Protein AF-A0A0L0ULW0-F1 (afdb_monomer_lite)

Foldseek 3Di:
DDADPDDDPVLVVVLQVCVQPDQLVVNCVVVVHDSVVSVVVCVVVVHDHHPVVVVVCVVVVVVVVVVVVVPDDPVPDPPPDDDPDPDPDPDDDPVVVCVVDPVNVVVVVVVPVPDDDDDDDD

Sequence (122 aa):
MAIQKTWTQEEIRHLEVHFHKTENHILAAYFGRSISSVAGKASSMGLEKDAEVAHLTRVSAGVRARQKSLERPQTYRKDGGLRFVKSLAGHPSFDEYRKVSQIYRMDLLLRNVGTTIHRSAA

Organism: NCBI:txid1165861

Structure (mmCIF, N/CA/C/O backbone):
data_AF-A0A0L0ULW0-F1
#
_entry.id   AF-A0A0L0ULW0-F1
#
loop_
_atom_site.group_PDB
_atom_site.id
_atom_site.type_symbol
_atom_site.label_atom_id
_atom_site.label_alt_id
_atom_site.label_comp_id
_atom_site.label_asym_id
_atom_site.label_entity_id
_atom_site.label_seq_id
_atom_site.pdbx_PDB_ins_code
_atom_site.Cartn_x
_atom_site.Cartn_y
_atom_site.Cartn_z
_atom_site.occupancy
_atom_site.B_iso_or_equiv
_atom_site.auth_seq_id
_atom_site.auth_comp_id
_atom_site.auth_asym_id
_atom_site.auth_atom_id
_atom_site.pdbx_PDB_model_num
ATOM 1 N N . MET A 1 1 ? -12.381 14.673 5.527 1.00 47.00 1 MET A N 1
ATOM 2 C CA . MET A 1 1 ? -12.861 13.288 5.726 1.00 47.00 1 MET A CA 1
ATOM 3 C C . MET A 1 1 ? -12.142 12.704 6.929 1.00 47.00 1 MET A C 1
ATOM 5 O O . MET A 1 1 ? -10.918 12.734 6.946 1.00 47.00 1 MET A O 1
ATOM 9 N N . ALA A 1 2 ? -12.872 12.272 7.957 1.00 58.25 2 ALA A N 1
ATOM 10 C CA . ALA A 1 2 ? -12.272 11.649 9.134 1.00 58.25 2 ALA A CA 1
ATOM 11 C C . ALA A 1 2 ? -11.925 10.189 8.809 1.00 58.25 2 ALA A C 1
ATOM 13 O O . ALA A 1 2 ? -12.782 9.440 8.349 1.00 58.25 2 ALA A O 1
ATOM 14 N N . ILE A 1 3 ? -10.668 9.794 9.017 1.00 62.81 3 ILE A N 1
ATOM 15 C CA . ILE A 1 3 ? -10.233 8.407 8.830 1.00 62.81 3 ILE A CA 1
ATOM 16 C C . ILE A 1 3 ? -10.780 7.597 10.012 1.00 62.81 3 ILE A C 1
ATOM 18 O O . ILE A 1 3 ? -10.300 7.737 11.138 1.00 62.81 3 ILE A O 1
ATOM 22 N N . GLN A 1 4 ? -11.800 6.776 9.758 1.00 70.75 4 GLN A N 1
ATOM 23 C CA . GLN A 1 4 ? -12.329 5.808 10.722 1.00 70.75 4 GLN A CA 1
ATOM 24 C C . GLN A 1 4 ? -11.210 4.832 11.119 1.00 70.75 4 GLN A C 1
ATOM 26 O O . GLN A 1 4 ? -10.640 4.147 10.268 1.00 70.75 4 GLN A O 1
ATOM 31 N N . LYS A 1 5 ? -10.863 4.780 12.412 1.00 74.25 5 LYS A N 1
ATOM 32 C CA . LYS A 1 5 ? -9.828 3.860 12.924 1.00 74.25 5 LYS A CA 1
ATOM 33 C C . LYS A 1 5 ? -10.328 2.419 13.018 1.00 74.25 5 LYS A C 1
ATOM 35 O O . LYS A 1 5 ? -9.542 1.487 12.863 1.00 74.25 5 LYS A O 1
ATOM 40 N N . THR A 1 6 ? -11.616 2.237 13.275 1.00 87.00 6 THR A N 1
ATOM 41 C CA . THR A 1 6 ? -12.210 0.938 13.594 1.00 87.00 6 THR A CA 1
ATOM 42 C C . THR A 1 6 ? -12.692 0.252 12.321 1.00 87.00 6 THR A C 1
ATOM 44 O O . THR A 1 6 ? -13.292 0.899 11.470 1.00 87.00 6 THR A O 1
ATOM 47 N N . TRP A 1 7 ? -12.396 -1.036 12.160 1.00 89.62 7 TRP A N 1
ATOM 48 C CA . TRP A 1 7 ? -12.935 -1.859 11.071 1.00 89.62 7 TRP A CA 1
ATOM 49 C C . TRP A 1 7 ? -14.270 -2.453 11.509 1.00 89.62 7 TRP A C 1
ATOM 51 O O . TRP A 1 7 ? -14.331 -3.028 12.597 1.00 89.62 7 TRP A O 1
ATOM 61 N N . THR A 1 8 ? -15.317 -2.311 10.699 1.00 92.25 8 THR A N 1
ATOM 62 C CA . THR A 1 8 ? -16.606 -2.956 10.976 1.00 92.25 8 THR A CA 1
ATOM 63 C C . THR A 1 8 ? -16.569 -4.425 10.569 1.00 92.25 8 THR A C 1
ATOM 65 O O . THR A 1 8 ? -15.733 -4.852 9.767 1.00 92.25 8 THR A O 1
ATOM 68 N N . GLN A 1 9 ? -17.478 -5.224 11.124 1.00 91.44 9 GLN A N 1
ATOM 69 C CA . GLN A 1 9 ? -17.519 -6.654 10.830 1.00 91.44 9 GLN A CA 1
ATOM 70 C C . GLN A 1 9 ? -17.867 -6.925 9.359 1.00 91.44 9 GLN A C 1
ATOM 72 O O . GLN A 1 9 ? -17.371 -7.886 8.769 1.00 91.44 9 GLN A O 1
ATOM 77 N N . GLU A 1 10 ? -18.682 -6.064 8.749 1.00 90.94 10 GLU A N 1
ATOM 78 C 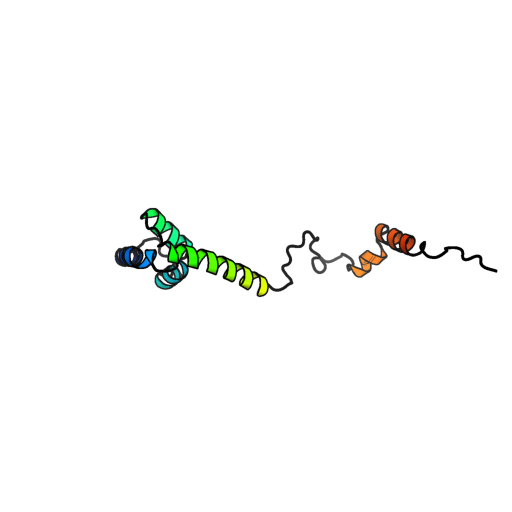CA . GLU A 1 10 ? -19.037 -6.127 7.332 1.00 90.94 10 GLU A CA 1
ATOM 79 C C . GLU A 1 10 ? -17.817 -5.855 6.448 1.00 90.94 10 GLU A C 1
ATOM 81 O O . GLU A 1 10 ? -17.574 -6.604 5.502 1.00 90.94 10 GLU A O 1
ATOM 86 N N . GLU A 1 11 ? -17.012 -4.836 6.780 1.00 91.44 11 GLU A N 1
ATOM 87 C CA . GLU A 1 11 ? -15.775 -4.527 6.054 1.00 91.44 11 GLU A CA 1
ATOM 88 C C . GLU A 1 11 ? -14.776 -5.686 6.139 1.00 91.44 11 GLU A C 1
ATOM 90 O O . GLU A 1 11 ? -14.149 -6.030 5.139 1.00 91.44 11 GLU A O 1
ATOM 95 N N . ILE A 1 12 ? -14.650 -6.308 7.315 1.00 93.12 12 ILE A N 1
ATOM 96 C CA . ILE A 1 12 ? -13.760 -7.455 7.538 1.00 93.12 12 ILE A CA 1
ATOM 97 C C . ILE A 1 12 ? -14.191 -8.645 6.673 1.00 93.12 12 ILE A C 1
ATOM 99 O O . ILE A 1 12 ? -13.359 -9.200 5.957 1.00 93.12 12 ILE A O 1
ATOM 103 N N . ARG A 1 13 ? -15.485 -8.992 6.661 1.00 93.75 13 ARG A N 1
ATOM 104 C CA . ARG A 1 13 ? -16.009 -10.074 5.807 1.00 93.75 13 ARG A CA 1
ATOM 105 C C . ARG A 1 13 ? -15.790 -9.788 4.324 1.00 93.75 13 ARG A C 1
ATOM 107 O O . ARG A 1 13 ? -15.369 -10.668 3.578 1.00 93.75 13 ARG A O 1
ATOM 114 N N . HIS A 1 14 ? -16.044 -8.554 3.890 1.00 93.38 14 HIS A N 1
ATOM 115 C CA . HIS A 1 14 ? -15.789 -8.160 2.505 1.00 93.38 14 HIS A CA 1
ATOM 116 C C . HIS A 1 14 ? -14.301 -8.254 2.155 1.00 93.38 14 HIS A C 1
ATOM 118 O O . HIS A 1 14 ? -13.951 -8.675 1.051 1.00 93.38 14 HIS A O 1
ATOM 124 N N . LEU A 1 15 ? -13.420 -7.878 3.083 1.00 92.94 15 LEU A N 1
ATOM 125 C CA . LEU A 1 15 ? -11.983 -7.991 2.892 1.00 92.94 15 LEU A CA 1
ATOM 126 C C . LEU A 1 15 ? -11.580 -9.461 2.706 1.00 92.94 15 LEU A C 1
ATOM 128 O O . LEU A 1 15 ? -10.925 -9.766 1.720 1.00 92.94 15 LEU A O 1
ATOM 132 N N . GLU A 1 16 ? -12.025 -10.380 3.562 1.00 93.12 16 GLU A N 1
ATOM 133 C CA . GLU A 1 16 ? -11.693 -11.813 3.453 1.00 93.12 16 GLU A CA 1
ATOM 134 C C . GLU A 1 16 ? -12.104 -12.419 2.105 1.00 93.12 16 GLU A C 1
ATOM 136 O O . GLU A 1 16 ? -11.304 -13.086 1.441 1.00 93.12 16 GLU A O 1
ATOM 141 N N . VAL A 1 17 ? -13.332 -12.138 1.662 1.00 93.06 17 VAL A N 1
ATOM 142 C CA . VAL A 1 17 ? -13.883 -12.712 0.426 1.00 93.06 17 VAL A CA 1
ATOM 143 C C . VAL A 1 17 ? -13.182 -12.161 -0.817 1.00 93.06 17 VAL A C 1
ATOM 145 O O . VAL A 1 17 ? -12.908 -12.902 -1.763 1.00 93.06 17 VAL A O 1
ATOM 148 N N . HIS A 1 18 ? -12.878 -10.862 -0.838 1.00 92.38 18 HIS A N 1
ATOM 149 C CA . HIS A 1 18 ? -12.437 -10.185 -2.058 1.00 92.38 18 HIS A CA 1
ATOM 150 C C . HIS A 1 18 ? -10.928 -9.920 -2.131 1.00 92.38 18 HIS A C 1
ATOM 152 O O . HIS A 1 18 ? -10.423 -9.662 -3.228 1.00 92.38 18 HIS A O 1
ATOM 158 N N . PHE A 1 19 ? -10.186 -9.992 -1.020 1.00 91.19 19 PHE A N 1
ATOM 159 C CA . PHE A 1 19 ? -8.767 -9.615 -0.973 1.00 91.19 19 PHE A CA 1
ATOM 160 C C . PHE A 1 19 ? -7.863 -10.460 -1.876 1.00 91.19 19 PHE A C 1
ATOM 162 O O . PHE A 1 19 ? -6.956 -9.909 -2.513 1.00 91.19 19 PHE A O 1
ATOM 169 N N . HIS A 1 20 ? -8.143 -11.760 -1.973 1.00 90.69 20 HIS A N 1
ATOM 170 C CA . HIS A 1 20 ? -7.376 -12.716 -2.774 1.00 90.69 20 HIS A CA 1
ATOM 171 C C . HIS A 1 20 ? -7.381 -12.358 -4.269 1.00 90.69 20 HIS A C 1
ATOM 173 O O . HIS A 1 20 ? -6.339 -12.400 -4.921 1.00 90.69 20 HIS A O 1
ATOM 179 N N . LYS A 1 21 ? -8.540 -11.904 -4.773 1.00 90.94 21 LYS A N 1
ATOM 180 C CA . LYS A 1 21 ? -8.808 -11.660 -6.202 1.00 90.94 21 LYS A CA 1
ATOM 181 C C . LYS A 1 21 ? -8.681 -10.198 -6.634 1.00 90.94 21 LYS A C 1
ATOM 183 O O . LYS A 1 21 ? -8.566 -9.914 -7.821 1.00 90.94 21 LYS A O 1
ATOM 188 N N . THR A 1 22 ? -8.733 -9.261 -5.689 1.00 89.44 22 THR A N 1
ATOM 189 C CA . THR A 1 22 ? -8.906 -7.830 -5.989 1.00 89.44 22 THR A CA 1
ATOM 190 C C . THR A 1 22 ? -7.663 -7.034 -5.610 1.00 89.44 22 THR A C 1
ATOM 192 O O . THR A 1 22 ? -7.079 -7.254 -4.552 1.00 89.44 22 THR A O 1
ATOM 195 N N . GLU A 1 23 ? -7.239 -6.068 -6.430 1.00 89.62 23 GLU A N 1
ATOM 196 C CA . GLU A 1 23 ? -6.113 -5.194 -6.079 1.00 89.62 23 GLU A CA 1
ATOM 197 C C . GLU A 1 23 ? -6.419 -4.283 -4.876 1.00 89.62 23 GLU A C 1
ATOM 199 O O . GLU A 1 23 ? -7.526 -3.770 -4.706 1.00 89.62 23 GLU A O 1
ATOM 204 N N . ASN A 1 24 ? -5.389 -3.990 -4.074 1.00 90.88 24 ASN A N 1
ATOM 205 C CA . ASN A 1 24 ? -5.539 -3.191 -2.851 1.00 90.88 24 ASN A CA 1
ATOM 206 C C . ASN A 1 24 ? -6.042 -1.768 -3.116 1.00 90.88 24 ASN A C 1
ATOM 208 O O . ASN A 1 24 ? -6.690 -1.190 -2.254 1.00 90.88 24 ASN A O 1
ATOM 212 N N . HIS A 1 25 ? -5.742 -1.194 -4.285 1.00 89.19 25 HIS A N 1
ATOM 213 C CA . HIS A 1 25 ? -6.190 0.154 -4.632 1.00 89.19 25 HIS A CA 1
ATOM 214 C C . HIS A 1 25 ? -7.704 0.221 -4.890 1.00 89.19 25 HIS A C 1
ATOM 216 O O . HIS A 1 25 ? -8.333 1.214 -4.533 1.00 89.19 25 HIS A O 1
ATOM 222 N N . ILE A 1 26 ? -8.292 -0.850 -5.434 1.00 90.75 26 ILE A N 1
ATOM 223 C CA . ILE A 1 26 ? -9.740 -0.970 -5.650 1.00 90.75 26 ILE A CA 1
ATOM 224 C C . ILE A 1 26 ? -10.438 -1.149 -4.304 1.00 90.75 26 ILE A C 1
ATOM 226 O O . ILE A 1 26 ? -11.386 -0.434 -4.002 1.00 90.75 26 ILE A O 1
ATOM 230 N N . LEU A 1 27 ? -9.922 -2.046 -3.459 1.00 92.19 27 LEU A N 1
ATOM 231 C CA . LEU A 1 27 ? -10.449 -2.253 -2.107 1.00 92.19 27 LEU A CA 1
ATOM 232 C C . LEU A 1 27 ? -10.355 -0.973 -1.267 1.00 92.19 27 LEU A C 1
ATOM 234 O O . LEU A 1 27 ? -11.293 -0.619 -0.565 1.00 92.19 27 LEU A O 1
ATOM 238 N N . ALA A 1 28 ? -9.252 -0.234 -1.379 1.00 92.25 28 ALA A N 1
ATOM 239 C CA . ALA A 1 28 ? -9.080 1.057 -0.721 1.00 92.25 28 ALA A CA 1
ATOM 240 C C . ALA A 1 28 ? -10.137 2.080 -1.159 1.00 92.2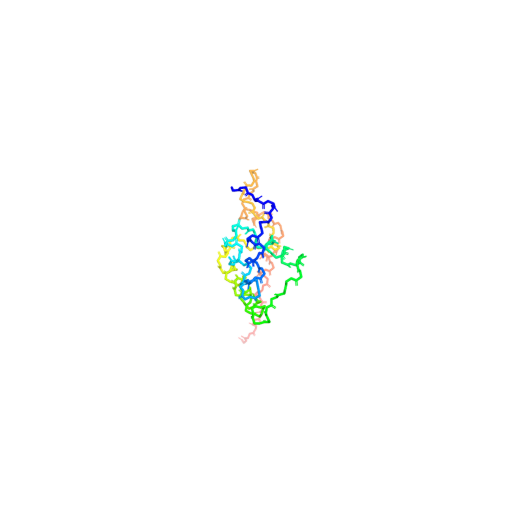5 28 ALA A C 1
ATOM 242 O O . ALA A 1 28 ? -10.721 2.747 -0.306 1.00 92.25 28 ALA A O 1
ATOM 243 N N . ALA A 1 29 ? -10.417 2.165 -2.464 1.00 91.62 29 ALA A N 1
ATOM 244 C CA . ALA A 1 29 ? -11.477 3.020 -2.989 1.00 91.62 29 ALA A CA 1
ATOM 245 C C . ALA A 1 29 ? -12.864 2.581 -2.495 1.00 91.62 29 ALA A C 1
ATOM 247 O O . ALA A 1 29 ? -13.659 3.429 -2.101 1.00 91.62 29 ALA A O 1
ATOM 248 N N . TYR A 1 30 ? -13.122 1.271 -2.449 1.00 91.19 30 TYR A N 1
ATOM 249 C CA . TYR A 1 30 ? -14.384 0.704 -1.970 1.00 91.19 30 TYR A CA 1
ATOM 250 C C . TYR A 1 30 ? -14.644 1.011 -0.488 1.00 91.19 30 TYR A C 1
ATOM 252 O O . TYR A 1 30 ? -15.725 1.466 -0.133 1.00 91.19 30 TYR A O 1
ATOM 260 N N . PHE A 1 31 ? -13.642 0.829 0.376 1.00 89.81 31 PHE A N 1
ATOM 261 C CA . PHE A 1 31 ? -13.763 1.110 1.811 1.00 89.81 31 PHE A CA 1
ATOM 262 C C . PHE A 1 31 ? -13.568 2.594 2.167 1.00 89.81 31 PHE A C 1
ATOM 264 O O . PHE A 1 31 ? -13.711 2.972 3.327 1.00 89.81 31 PHE A O 1
ATOM 271 N N . GLY A 1 32 ? -13.178 3.445 1.210 1.00 90.88 32 GLY A N 1
ATOM 272 C CA . GLY A 1 32 ? -12.822 4.842 1.479 1.00 90.88 32 GLY A CA 1
ATOM 273 C C . GLY A 1 32 ? -11.604 4.999 2.403 1.00 90.88 32 GLY A C 1
ATOM 274 O O . GLY A 1 32 ? -11.502 5.978 3.144 1.00 90.88 32 GLY A O 1
ATOM 275 N N . ARG A 1 33 ? -10.679 4.030 2.392 1.00 90.62 33 ARG A N 1
ATOM 276 C CA . ARG A 1 33 ? -9.484 3.986 3.256 1.00 90.62 33 ARG A CA 1
ATOM 277 C C . ARG A 1 33 ? -8.204 4.100 2.437 1.00 90.62 33 ARG A C 1
ATOM 279 O O . ARG A 1 33 ? -8.203 3.978 1.217 1.00 90.62 33 ARG A O 1
ATOM 286 N N . SER A 1 34 ? -7.074 4.314 3.107 1.00 91.38 34 SER A N 1
ATOM 287 C CA . SER A 1 34 ? -5.777 4.266 2.432 1.00 91.38 34 SER A CA 1
ATOM 288 C C . SER A 1 34 ? -5.397 2.829 2.057 1.00 91.38 34 SER A C 1
ATOM 290 O O . SER A 1 34 ? -5.688 1.874 2.780 1.00 91.38 34 SER A O 1
ATOM 292 N N . ILE A 1 35 ? -4.654 2.685 0.958 1.00 92.31 35 ILE A N 1
ATOM 293 C CA . ILE A 1 35 ? -4.104 1.399 0.498 1.00 92.31 35 ILE A CA 1
ATOM 294 C C . ILE A 1 35 ? -3.271 0.729 1.599 1.00 92.31 35 ILE A C 1
ATOM 296 O O . ILE A 1 35 ? -3.359 -0.479 1.802 1.00 92.31 35 ILE A O 1
ATOM 300 N N . SER A 1 36 ? -2.489 1.520 2.337 1.00 90.81 36 SER A N 1
ATOM 301 C CA . SER A 1 36 ? -1.675 1.047 3.457 1.00 90.81 36 SER A CA 1
ATOM 302 C C . SER A 1 36 ? -2.514 0.531 4.626 1.00 90.81 36 SER A C 1
ATOM 304 O O . SER A 1 36 ? -2.124 -0.451 5.249 1.00 90.81 36 SER A O 1
ATOM 306 N N . SER A 1 37 ? -3.678 1.129 4.900 1.00 92.25 37 SER A N 1
ATOM 307 C CA . SER A 1 37 ? -4.596 0.640 5.935 1.00 92.25 37 SER A CA 1
ATOM 308 C C . SER A 1 37 ? -5.191 -0.717 5.560 1.00 92.25 37 SER A C 1
ATOM 310 O O . SER A 1 37 ? -5.190 -1.630 6.383 1.00 92.25 37 SER A O 1
ATOM 312 N N . VAL A 1 38 ? -5.624 -0.877 4.304 1.00 92.94 38 VAL A N 1
ATOM 313 C CA . VAL A 1 38 ? -6.137 -2.153 3.778 1.00 92.94 38 VAL A CA 1
ATOM 314 C C . VAL A 1 38 ? -5.056 -3.234 3.826 1.00 92.94 38 VAL A C 1
ATOM 316 O O . VAL A 1 38 ? -5.304 -4.324 4.331 1.00 92.94 38 VAL A O 1
ATOM 319 N N . ALA A 1 39 ? -3.844 -2.923 3.356 1.00 91.31 39 ALA A N 1
ATOM 320 C CA . ALA A 1 39 ? -2.724 -3.862 3.368 1.00 91.31 39 ALA A CA 1
ATOM 321 C C . ALA A 1 39 ? -2.327 -4.268 4.796 1.00 91.31 39 ALA A C 1
ATOM 323 O O . ALA A 1 39 ? -2.179 -5.452 5.075 1.00 91.31 39 ALA A O 1
ATOM 324 N N . GLY A 1 40 ? -2.217 -3.302 5.715 1.00 92.94 40 GLY A N 1
ATOM 325 C CA . GLY A 1 40 ? -1.894 -3.573 7.115 1.00 92.94 40 GLY A CA 1
ATOM 326 C C . GLY A 1 40 ? -2.953 -4.434 7.801 1.00 92.94 40 GLY A C 1
ATOM 327 O O . GLY A 1 40 ? -2.611 -5.367 8.527 1.00 92.94 40 GLY A O 1
ATOM 328 N N . LYS A 1 41 ? -4.240 -4.178 7.526 1.00 93.25 41 LYS A N 1
ATOM 329 C CA . LYS A 1 41 ? -5.328 -5.004 8.053 1.00 93.25 41 LYS A CA 1
ATOM 330 C C . LYS A 1 41 ? -5.275 -6.424 7.494 1.00 93.25 41 LYS A C 1
ATOM 332 O O . LYS A 1 41 ? -5.324 -7.367 8.278 1.00 93.25 41 LYS A O 1
ATOM 337 N N . ALA A 1 42 ? -5.114 -6.578 6.184 1.00 92.44 42 ALA A N 1
ATOM 338 C CA . ALA A 1 42 ? -5.015 -7.887 5.547 1.00 92.44 42 ALA A CA 1
ATOM 339 C C . ALA A 1 42 ? -3.826 -8.703 6.082 1.00 92.44 42 ALA A C 1
ATOM 341 O O . ALA A 1 42 ? -4.007 -9.858 6.458 1.00 92.44 42 ALA A O 1
ATOM 342 N N . SER A 1 43 ? -2.650 -8.083 6.243 1.00 92.19 43 SER A N 1
ATOM 343 C CA . SER A 1 43 ? -1.494 -8.731 6.878 1.00 92.19 43 SER A CA 1
ATOM 344 C C . SER A 1 43 ? -1.762 -9.125 8.330 1.00 92.19 43 SER A C 1
ATOM 346 O O . SER A 1 43 ? -1.392 -10.222 8.727 1.00 92.19 43 SER A O 1
ATOM 348 N N . SER A 1 44 ? -2.442 -8.283 9.119 1.00 92.38 44 SER A N 1
ATOM 349 C CA . SER A 1 44 ? -2.802 -8.631 10.507 1.00 92.38 44 SER A CA 1
ATOM 350 C C . SER A 1 44 ? -3.759 -9.823 10.609 1.00 92.38 44 SER A C 1
ATOM 352 O O . SER A 1 44 ? -3.825 -10.469 11.649 1.00 92.38 44 SER A O 1
ATOM 354 N N . MET A 1 45 ? -4.492 -10.106 9.531 1.00 92.19 45 MET A N 1
ATOM 355 C CA . MET A 1 45 ? -5.417 -11.231 9.417 1.00 92.19 45 MET A CA 1
ATOM 356 C C . MET A 1 45 ? -4.788 -12.448 8.724 1.00 92.19 45 MET A C 1
ATOM 358 O O . MET A 1 45 ? -5.454 -13.466 8.586 1.00 92.19 45 MET A O 1
ATOM 362 N N . GLY A 1 46 ? -3.530 -12.353 8.275 1.00 92.56 46 GLY A N 1
ATOM 363 C CA . GLY A 1 46 ? -2.858 -13.429 7.543 1.00 92.56 46 GLY A CA 1
ATOM 364 C C . GLY A 1 46 ? -3.432 -13.690 6.148 1.00 92.56 46 GLY A C 1
ATOM 365 O O . GLY A 1 46 ? -3.291 -14.793 5.633 1.00 92.56 46 GLY A O 1
ATOM 366 N N . LEU A 1 47 ? -4.097 -12.703 5.537 1.00 91.44 47 LEU A N 1
ATOM 367 C CA . LEU A 1 47 ? -4.641 -12.843 4.188 1.00 91.44 47 LEU A CA 1
ATOM 368 C C . LEU A 1 47 ? -3.527 -12.706 3.148 1.00 91.44 47 LEU A C 1
ATOM 370 O O . LEU A 1 47 ? -2.773 -11.727 3.151 1.00 91.44 47 LEU A O 1
ATOM 374 N N . GLU A 1 48 ? -3.474 -13.650 2.214 1.00 90.00 48 GLU A N 1
ATOM 375 C CA . GLU A 1 48 ? -2.543 -13.634 1.088 1.00 90.00 48 GLU A CA 1
ATOM 376 C C . GLU A 1 48 ? -3.266 -13.340 -0.232 1.00 90.00 48 GLU A C 1
ATOM 378 O O . GLU A 1 48 ? -4.493 -13.358 -0.324 1.00 90.00 48 GLU A O 1
ATOM 383 N N . LYS A 1 49 ? -2.500 -12.985 -1.265 1.00 89.38 49 LYS A N 1
ATOM 384 C CA . LYS A 1 49 ? -3.040 -12.768 -2.610 1.00 89.38 49 LYS A CA 1
ATOM 385 C C . LYS A 1 49 ? -2.786 -13.974 -3.486 1.00 89.38 49 LYS A C 1
ATOM 387 O O . LYS A 1 49 ? -1.723 -14.584 -3.393 1.00 89.38 49 LYS A O 1
ATOM 392 N N . ASP A 1 50 ? -3.703 -14.208 -4.418 1.00 90.50 50 ASP A N 1
ATOM 393 C CA . ASP A 1 50 ? -3.486 -15.182 -5.478 1.00 90.50 50 ASP A CA 1
ATOM 394 C C . ASP A 1 50 ? -2.246 -14.796 -6.293 1.00 90.50 50 ASP A C 1
ATOM 396 O O . ASP A 1 50 ? -1.993 -13.612 -6.561 1.00 90.50 50 ASP A O 1
ATOM 400 N N . ALA A 1 51 ? -1.475 -15.803 -6.706 1.00 85.50 51 ALA A N 1
ATOM 401 C CA . ALA A 1 51 ? -0.229 -15.614 -7.446 1.00 85.50 51 ALA A CA 1
ATOM 402 C C . ALA A 1 51 ? -0.429 -14.759 -8.711 1.00 85.50 51 ALA A C 1
ATOM 404 O O . ALA A 1 51 ? 0.376 -13.868 -8.990 1.00 85.50 51 ALA A O 1
ATOM 405 N N . GLU A 1 52 ? -1.548 -14.963 -9.411 1.00 83.56 52 GLU A N 1
ATOM 406 C CA . GLU A 1 52 ? -1.937 -14.191 -10.594 1.00 83.56 52 GLU A CA 1
ATOM 407 C C . GLU A 1 52 ? -2.130 -12.706 -10.280 1.00 83.56 52 GLU A C 1
ATOM 409 O O . GLU A 1 52 ? -1.568 -11.832 -10.941 1.00 83.56 52 GLU A O 1
ATOM 414 N N . VAL A 1 53 ? -2.865 -12.393 -9.211 1.00 83.38 53 VAL A N 1
ATOM 415 C CA . VAL A 1 53 ? -3.110 -11.005 -8.800 1.00 83.38 53 VAL A CA 1
ATOM 416 C C . VAL A 1 53 ? -1.813 -10.359 -8.328 1.00 83.38 53 VAL A C 1
ATOM 418 O O . VAL A 1 53 ? -1.538 -9.203 -8.657 1.00 83.38 53 VAL A O 1
ATOM 421 N N . ALA A 1 54 ? -0.974 -11.096 -7.598 1.00 82.94 54 ALA A N 1
ATOM 422 C CA . ALA A 1 54 ? 0.338 -10.619 -7.181 1.00 82.94 54 ALA A CA 1
ATOM 423 C C . ALA A 1 54 ? 1.239 -10.303 -8.390 1.00 82.94 54 ALA A C 1
ATOM 425 O O . ALA A 1 54 ? 1.896 -9.257 -8.404 1.00 82.94 54 ALA A O 1
ATOM 426 N N . HIS A 1 55 ? 1.233 -11.155 -9.418 1.00 82.56 55 HIS A N 1
ATOM 427 C CA . HIS A 1 55 ? 1.966 -10.938 -10.663 1.00 82.56 55 HIS A CA 1
ATOM 428 C C . HIS A 1 55 ? 1.457 -9.694 -11.407 1.00 82.56 55 HIS A C 1
ATOM 430 O O . HIS A 1 55 ? 2.240 -8.781 -11.682 1.00 82.56 55 HIS A O 1
ATOM 436 N N . LEU A 1 56 ? 0.142 -9.593 -11.630 1.00 80.88 56 LEU A N 1
ATOM 437 C CA . LEU A 1 56 ? -0.490 -8.438 -12.277 1.00 80.88 56 LEU A CA 1
ATOM 438 C C . LEU A 1 56 ? -0.188 -7.131 -11.541 1.00 80.88 56 LEU A C 1
ATOM 440 O O . LEU A 1 56 ? 0.145 -6.127 -12.171 1.00 80.88 56 LEU A O 1
ATOM 444 N N . THR A 1 57 ? -0.220 -7.148 -10.206 1.00 80.69 57 THR A N 1
ATOM 445 C CA . THR A 1 57 ? 0.087 -5.967 -9.388 1.00 80.69 57 THR A CA 1
ATOM 446 C C . THR A 1 57 ? 1.544 -5.528 -9.567 1.00 80.69 57 THR A C 1
ATOM 448 O O . THR A 1 57 ? 1.819 -4.332 -9.667 1.00 80.69 57 THR A O 1
ATOM 451 N N . ARG A 1 58 ? 2.497 -6.470 -9.638 1.00 79.69 58 ARG A N 1
ATOM 452 C CA . ARG A 1 58 ? 3.925 -6.161 -9.851 1.00 79.69 58 ARG A CA 1
ATOM 453 C C . ARG A 1 58 ? 4.172 -5.574 -11.240 1.00 79.69 58 ARG A C 1
ATOM 455 O O . ARG A 1 58 ? 4.875 -4.571 -11.359 1.00 79.69 58 ARG A O 1
ATOM 462 N N . VAL A 1 59 ? 3.554 -6.150 -12.270 1.00 82.06 59 VAL A N 1
ATOM 463 C CA . VAL A 1 59 ? 3.650 -5.651 -13.651 1.00 82.06 59 VAL A CA 1
ATOM 464 C C . VAL A 1 59 ? 3.025 -4.256 -13.760 1.00 82.06 59 VAL A C 1
ATOM 466 O O . VAL A 1 59 ? 3.667 -3.318 -14.239 1.00 82.06 59 VAL A O 1
ATOM 469 N N . SER A 1 60 ? 1.807 -4.078 -13.240 1.00 80.50 60 SER A N 1
ATOM 470 C CA . SER A 1 60 ? 1.082 -2.803 -13.303 1.00 80.50 60 SER A CA 1
ATOM 471 C C . SER A 1 60 ? 1.738 -1.705 -12.459 1.00 80.50 60 SER A C 1
ATOM 473 O O . SER A 1 60 ? 1.648 -0.524 -12.803 1.00 80.50 60 SER A O 1
ATOM 475 N N . ALA A 1 61 ? 2.438 -2.054 -11.374 1.00 75.81 61 ALA A N 1
ATOM 476 C CA . ALA A 1 61 ? 3.229 -1.107 -10.590 1.00 75.81 61 ALA A CA 1
ATOM 477 C C . ALA A 1 61 ? 4.396 -0.519 -11.401 1.00 75.81 61 ALA A C 1
ATOM 479 O O . ALA A 1 61 ? 4.611 0.695 -11.364 1.00 75.81 61 ALA A O 1
ATOM 480 N N . GLY A 1 62 ? 5.105 -1.347 -12.176 1.00 77.62 62 GLY A N 1
ATOM 481 C CA . GLY A 1 62 ? 6.180 -0.891 -13.063 1.00 77.62 62 GLY A CA 1
ATOM 482 C C . GLY A 1 62 ? 5.675 0.065 -14.147 1.00 77.62 62 GLY A C 1
ATOM 483 O O . GLY A 1 62 ? 6.255 1.132 -14.366 1.00 77.62 62 GLY A O 1
ATOM 484 N N . VAL A 1 63 ? 4.537 -0.268 -14.762 1.00 78.69 63 VAL A N 1
ATOM 485 C CA . VAL A 1 63 ? 3.877 0.584 -15.766 1.00 78.69 63 VAL A CA 1
ATOM 486 C C . VAL A 1 63 ? 3.447 1.924 -15.158 1.00 78.69 63 VAL A C 1
ATOM 488 O O . VAL A 1 63 ? 3.773 2.977 -15.708 1.00 78.69 63 VAL A O 1
ATOM 491 N N . ARG A 1 64 ? 2.804 1.915 -13.981 1.00 76.88 64 ARG A N 1
ATOM 492 C CA . ARG A 1 64 ? 2.393 3.141 -13.269 1.00 76.88 64 ARG A CA 1
ATOM 493 C C . ARG A 1 64 ? 3.578 4.033 -12.904 1.00 76.88 64 ARG A C 1
ATOM 495 O O . ARG A 1 64 ? 3.497 5.249 -13.069 1.00 76.88 64 ARG A O 1
ATOM 502 N N . ALA A 1 65 ? 4.682 3.459 -12.426 1.00 76.31 65 ALA A N 1
ATOM 503 C CA . ALA A 1 65 ? 5.885 4.224 -12.098 1.00 76.31 65 ALA A CA 1
ATOM 504 C C . ALA A 1 65 ? 6.481 4.907 -13.340 1.00 76.31 65 ALA A C 1
ATOM 506 O O . ALA A 1 65 ? 6.865 6.081 -13.286 1.00 76.31 65 ALA A O 1
ATOM 507 N N . ARG A 1 66 ? 6.505 4.197 -14.474 1.00 77.56 66 ARG A N 1
ATOM 508 C CA . ARG A 1 66 ? 6.945 4.743 -15.762 1.00 77.56 66 ARG A CA 1
ATOM 509 C C . ARG A 1 66 ? 6.040 5.880 -16.226 1.00 77.56 66 ARG A C 1
ATOM 511 O O . ARG A 1 66 ? 6.546 6.949 -16.547 1.00 77.56 66 ARG A O 1
ATOM 518 N N . GLN A 1 67 ? 4.724 5.690 -16.192 1.00 74.25 67 GLN A N 1
ATOM 519 C CA . GLN A 1 67 ? 3.768 6.716 -16.605 1.00 74.25 67 GLN A CA 1
ATOM 520 C C . GLN A 1 67 ? 3.856 7.974 -15.736 1.00 74.25 67 GLN A C 1
ATOM 522 O O . GLN A 1 67 ? 4.002 9.075 -16.258 1.00 74.25 67 GLN A O 1
ATOM 527 N N . LYS A 1 68 ? 3.947 7.812 -14.412 1.00 73.94 68 LYS A N 1
ATOM 528 C CA . LYS A 1 68 ? 4.185 8.923 -13.481 1.00 73.94 68 LYS A CA 1
ATOM 529 C C . LYS A 1 68 ? 5.496 9.668 -13.760 1.00 73.94 68 LYS A C 1
ATOM 531 O O . LYS A 1 68 ? 5.623 10.834 -13.407 1.00 73.94 68 LYS A O 1
ATOM 536 N N . SER A 1 69 ? 6.488 9.005 -14.354 1.00 72.38 69 SER A N 1
ATOM 537 C CA . SER A 1 69 ? 7.764 9.624 -14.733 1.00 72.38 69 SER A CA 1
ATOM 538 C C . SER A 1 69 ? 7.660 10.425 -16.031 1.00 72.38 69 SER A C 1
ATOM 540 O O . SER A 1 69 ? 8.370 11.414 -16.176 1.00 72.38 69 SER A O 1
ATOM 542 N N . LEU A 1 70 ? 6.762 10.028 -16.935 1.00 73.75 70 LEU A N 1
ATOM 543 C CA . LEU A 1 70 ? 6.438 10.763 -18.159 1.00 73.75 70 LEU A CA 1
ATOM 544 C C . LEU A 1 70 ? 5.564 11.991 -17.870 1.00 73.75 70 LEU A C 1
ATOM 546 O O . LEU A 1 70 ? 5.784 13.047 -18.448 1.00 73.75 70 LEU A O 1
ATOM 550 N N . GLU A 1 71 ? 4.611 11.865 -16.945 1.00 72.62 71 GLU A N 1
ATOM 551 C CA . GLU A 1 71 ? 3.706 12.950 -16.532 1.00 72.62 71 GLU A CA 1
ATOM 552 C C . GLU A 1 71 ? 4.371 13.975 -15.599 1.00 72.62 71 GLU A C 1
ATOM 554 O O . GLU A 1 71 ? 3.805 15.030 -15.308 1.00 72.62 71 GLU A O 1
ATOM 559 N N . ARG A 1 72 ? 5.581 13.688 -15.104 1.00 63.59 72 ARG A N 1
ATOM 560 C CA . ARG A 1 72 ? 6.333 14.640 -14.286 1.00 63.59 72 ARG A CA 1
ATOM 561 C C . ARG A 1 72 ? 6.766 15.831 -15.148 1.00 63.59 72 ARG A C 1
ATOM 563 O O . ARG A 1 72 ? 7.490 15.627 -16.122 1.00 63.59 72 ARG A O 1
ATOM 570 N N . PRO A 1 73 ? 6.420 17.077 -14.772 1.00 58.47 73 PRO A N 1
ATOM 571 C CA . PRO A 1 73 ? 6.956 18.244 -15.456 1.00 58.47 73 PRO A CA 1
ATOM 572 C C . PRO A 1 73 ? 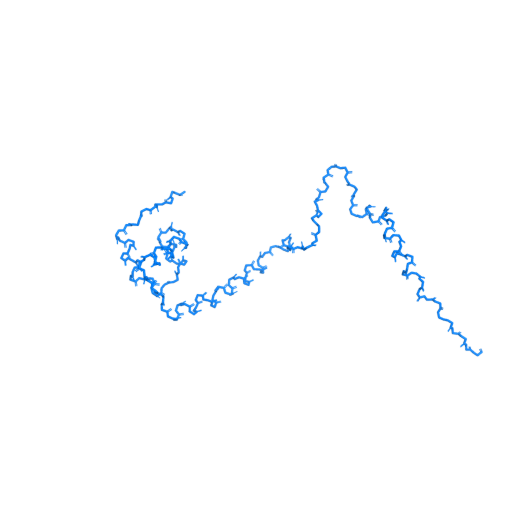8.489 18.223 -15.371 1.00 58.47 73 PRO A C 1
ATOM 574 O O . PRO A 1 73 ? 9.057 17.963 -14.306 1.00 58.47 73 PRO A O 1
ATOM 577 N N . GLN A 1 74 ? 9.168 18.510 -16.490 1.00 55.22 74 GLN A N 1
ATOM 578 C CA . GLN A 1 74 ? 10.639 18.485 -16.587 1.00 55.22 74 GLN A CA 1
ATOM 579 C C . GLN A 1 74 ? 11.352 19.406 -15.582 1.00 55.22 74 GLN A C 1
ATOM 581 O O . GLN A 1 74 ? 12.556 19.284 -15.377 1.00 55.22 74 GLN A O 1
ATOM 586 N N . THR A 1 75 ? 10.616 20.298 -14.920 1.00 55.81 75 THR A N 1
ATOM 587 C CA . THR A 1 75 ? 11.112 21.203 -13.881 1.00 55.81 75 THR A CA 1
ATOM 588 C C . THR A 1 75 ? 11.555 20.488 -12.601 1.00 55.81 75 THR A C 1
ATOM 590 O O . THR A 1 75 ? 12.210 21.107 -11.768 1.00 55.81 75 THR A O 1
ATOM 593 N N . TYR A 1 76 ? 11.235 19.198 -12.435 1.00 47.78 76 TYR A N 1
ATOM 594 C CA . TYR A 1 76 ? 11.655 18.380 -11.292 1.00 47.78 76 TYR A CA 1
ATOM 595 C C . TYR A 1 76 ? 12.643 17.284 -11.698 1.00 47.78 76 TYR A C 1
ATOM 597 O O . TYR A 1 76 ? 12.517 16.112 -11.330 1.00 47.78 76 TYR A O 1
ATOM 605 N N . ARG A 1 77 ? 13.666 17.656 -12.463 1.00 46.72 77 ARG A N 1
ATOM 606 C CA . ARG A 1 77 ? 14.899 16.881 -12.469 1.00 46.72 77 ARG A CA 1
ATOM 6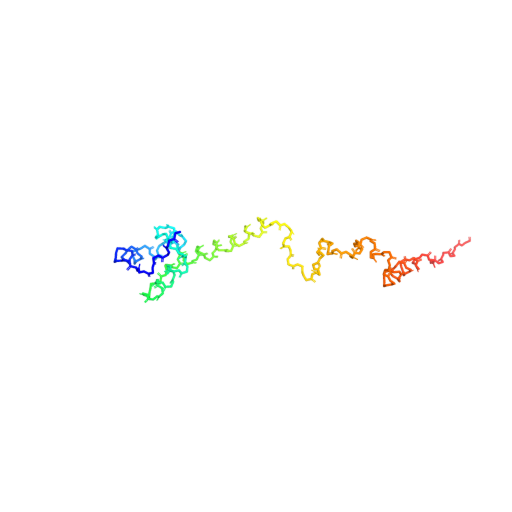07 C C . ARG A 1 77 ? 15.575 17.113 -11.110 1.00 46.72 77 ARG A C 1
ATOM 609 O O . ARG A 1 77 ? 15.904 18.235 -10.743 1.00 46.72 77 ARG A O 1
ATOM 616 N N . LYS A 1 78 ? 15.714 16.048 -10.311 1.00 47.75 78 LYS A N 1
ATOM 617 C CA . LYS A 1 78 ? 16.651 15.997 -9.177 1.00 47.75 78 LYS A CA 1
ATOM 618 C C . LYS A 1 78 ? 18.051 16.036 -9.783 1.00 47.75 78 LYS A C 1
ATOM 620 O O . LYS A 1 78 ? 18.729 15.018 -9.873 1.00 47.75 78 LYS A O 1
ATOM 625 N N . ASP A 1 79 ? 18.445 17.189 -10.287 1.00 40.16 79 ASP A N 1
ATOM 626 C CA . ASP A 1 79 ? 19.821 17.406 -10.648 1.00 40.16 79 ASP A CA 1
ATOM 627 C C . ASP A 1 79 ? 20.596 17.317 -9.335 1.00 40.16 79 ASP A C 1
ATOM 629 O O . ASP A 1 79 ? 20.282 18.008 -8.365 1.00 40.16 79 ASP A O 1
ATOM 633 N N . GLY A 1 80 ? 21.683 16.556 -9.315 1.00 48.69 80 GLY A N 1
ATOM 634 C CA . GLY A 1 80 ? 22.829 16.916 -8.478 1.00 48.69 80 GLY A CA 1
ATOM 635 C C . GLY A 1 80 ? 23.438 18.271 -8.890 1.00 48.69 80 GLY A C 1
ATOM 636 O O . GLY A 1 80 ? 24.634 18.472 -8.737 1.00 48.69 80 GLY A O 1
ATOM 637 N N . GLY A 1 81 ? 22.643 19.174 -9.469 1.00 44.56 81 GLY A N 1
ATOM 638 C CA . GLY A 1 81 ? 22.976 20.518 -9.882 1.00 44.56 81 GLY A CA 1
ATOM 639 C C . GLY A 1 81 ? 22.387 21.480 -8.865 1.00 44.56 81 GLY A C 1
ATOM 640 O O . GLY A 1 81 ? 21.206 21.406 -8.523 1.00 44.56 81 GLY A O 1
ATOM 641 N N . LEU A 1 82 ? 23.249 22.353 -8.349 1.00 44.72 82 LEU A N 1
ATOM 642 C CA . LEU A 1 82 ? 22.893 23.459 -7.472 1.00 44.72 82 LEU A CA 1
ATOM 643 C C . LEU A 1 82 ? 21.581 24.121 -7.917 1.00 44.72 82 LEU A C 1
ATOM 645 O O . LEU A 1 82 ? 21.413 24.499 -9.076 1.00 44.72 82 LEU A O 1
ATOM 649 N N . ARG A 1 83 ? 20.668 24.299 -6.960 1.00 44.53 83 ARG A N 1
ATOM 650 C CA . ARG A 1 83 ? 19.429 25.050 -7.158 1.00 44.53 83 ARG A CA 1
ATOM 651 C C . ARG A 1 83 ? 19.777 26.488 -7.539 1.00 44.53 83 ARG A C 1
ATOM 653 O O . ARG A 1 83 ? 20.189 27.263 -6.681 1.00 44.53 83 ARG A O 1
ATOM 660 N N . PHE A 1 84 ? 19.542 26.871 -8.789 1.00 42.56 84 PHE A N 1
ATOM 661 C CA . PHE A 1 84 ? 19.454 28.282 -9.146 1.00 42.56 84 PHE A CA 1
ATOM 662 C C . PHE A 1 84 ? 18.084 28.792 -8.712 1.00 42.56 84 PHE A C 1
ATOM 664 O O . PHE A 1 84 ? 17.083 28.688 -9.419 1.00 42.56 84 PHE A O 1
ATOM 671 N N . VAL A 1 85 ? 18.035 29.286 -7.479 1.00 46.00 85 VAL A N 1
ATOM 672 C CA . VAL A 1 85 ? 16.909 30.071 -6.977 1.00 46.00 85 VAL A CA 1
ATOM 673 C C . VAL A 1 85 ? 16.796 31.303 -7.878 1.00 46.00 85 VAL A C 1
ATOM 675 O O . VAL A 1 85 ? 17.798 31.982 -8.105 1.00 46.00 85 VAL A O 1
ATOM 678 N N . LYS A 1 86 ? 15.604 31.599 -8.413 1.00 43.66 86 LYS A N 1
ATOM 679 C CA . LYS A 1 86 ? 15.339 32.909 -9.027 1.00 43.66 86 LYS A CA 1
ATOM 680 C C . LYS A 1 86 ? 15.666 33.975 -7.980 1.00 43.66 86 LYS A C 1
ATOM 682 O O . LYS A 1 86 ? 14.972 34.042 -6.973 1.00 43.66 86 LYS A O 1
ATOM 687 N N . SER A 1 87 ? 16.759 34.703 -8.213 1.00 48.06 87 SER A N 1
ATOM 688 C CA . SER A 1 87 ? 17.207 35.910 -7.509 1.00 48.06 87 SER A CA 1
ATOM 689 C C . SER A 1 87 ? 16.700 36.041 -6.066 1.00 48.06 87 SER A C 1
ATOM 691 O O . SER A 1 87 ? 15.707 36.721 -5.799 1.00 48.06 87 SER A O 1
ATOM 693 N N . LEU A 1 88 ? 17.413 35.439 -5.114 1.00 46.19 88 LEU A N 1
ATOM 694 C CA . LEU A 1 88 ? 17.435 36.008 -3.767 1.00 46.19 88 LEU A CA 1
ATOM 695 C C . LEU A 1 88 ? 18.026 37.415 -3.909 1.00 46.19 88 LEU A C 1
ATOM 697 O O . LEU A 1 88 ? 19.098 37.574 -4.496 1.00 46.19 88 LEU A O 1
ATOM 701 N N . ALA A 1 89 ? 17.257 38.417 -3.486 1.00 41.75 89 ALA A N 1
ATOM 702 C CA . ALA A 1 89 ? 17.545 39.834 -3.657 1.00 41.75 89 ALA A CA 1
ATOM 703 C C . ALA A 1 89 ? 19.030 40.152 -3.394 1.00 41.75 89 ALA A C 1
ATOM 705 O O . ALA A 1 89 ? 19.509 39.986 -2.276 1.00 41.75 89 ALA A O 1
ATOM 706 N N . GLY A 1 90 ? 19.746 40.584 -4.439 1.00 49.62 90 GLY A N 1
ATOM 707 C CA . GLY A 1 90 ? 21.131 41.061 -4.338 1.00 49.62 90 GLY A CA 1
ATOM 708 C C . GLY A 1 90 ? 22.210 40.229 -5.040 1.00 49.62 90 GLY A C 1
ATOM 709 O O . GLY A 1 90 ? 23.354 40.672 -5.061 1.00 49.62 90 GLY A O 1
ATOM 710 N N . HIS A 1 91 ? 21.895 39.078 -5.649 1.00 46.47 91 HIS A N 1
ATOM 711 C CA . HIS A 1 91 ? 22.882 38.326 -6.440 1.00 46.47 91 HIS A CA 1
ATOM 712 C C . HIS A 1 91 ? 22.727 38.540 -7.958 1.00 46.47 91 HIS A C 1
ATOM 714 O O . HIS A 1 91 ? 21.600 38.469 -8.460 1.00 46.47 91 HIS A O 1
ATOM 720 N N . PRO A 1 92 ? 23.838 38.775 -8.692 1.00 53.66 92 PRO A N 1
ATOM 721 C CA . PRO A 1 92 ? 23.818 38.975 -10.138 1.00 53.66 92 PRO A CA 1
ATOM 722 C C . PRO A 1 92 ? 23.298 37.727 -10.859 1.00 53.66 92 PRO A C 1
ATOM 724 O O . PRO A 1 92 ? 23.456 36.598 -10.382 1.00 53.66 92 PRO A O 1
ATOM 727 N N . SER A 1 93 ? 22.660 37.930 -12.012 1.00 58.19 93 SER A N 1
ATOM 728 C CA . SER A 1 93 ? 22.119 36.823 -12.811 1.00 58.19 93 SER A CA 1
ATOM 729 C C . SER A 1 93 ? 23.228 35.847 -13.236 1.00 58.19 93 SER A C 1
ATOM 731 O O . SER A 1 93 ? 24.407 36.196 -13.273 1.00 58.19 93 SER A O 1
ATOM 733 N N . PHE A 1 94 ? 22.883 34.607 -13.588 1.00 50.72 94 PHE A N 1
ATOM 734 C CA . PHE A 1 94 ? 23.881 33.619 -14.021 1.00 50.72 94 PHE A CA 1
ATOM 735 C C . PHE A 1 94 ? 24.719 34.100 -15.225 1.00 50.72 94 PHE A C 1
ATOM 737 O O . PHE A 1 94 ? 25.932 33.886 -15.263 1.00 50.72 94 PHE A O 1
ATOM 744 N N . ASP A 1 95 ? 24.099 34.827 -16.159 1.00 54.34 95 ASP A N 1
ATOM 745 C CA . ASP A 1 95 ? 24.786 35.452 -17.299 1.00 54.34 95 ASP A CA 1
ATOM 746 C C . ASP A 1 95 ? 25.779 36.541 -16.885 1.00 54.34 95 ASP A C 1
ATOM 748 O O . ASP A 1 95 ? 26.780 36.792 -17.556 1.00 54.34 95 ASP A O 1
ATOM 752 N N . GLU A 1 96 ? 25.517 37.187 -15.761 1.00 57.25 96 GLU A N 1
ATOM 753 C CA . GLU A 1 96 ? 26.362 38.221 -15.195 1.00 57.25 96 GLU A CA 1
ATOM 754 C C . GLU A 1 96 ? 27.519 37.583 -14.412 1.00 57.25 96 GLU A C 1
ATOM 756 O O . GLU A 1 96 ? 28.668 37.966 -14.612 1.00 57.25 96 GLU A O 1
ATOM 761 N N . TYR A 1 97 ? 27.266 36.489 -13.681 1.00 59.06 97 TYR A N 1
ATOM 762 C CA . TYR A 1 97 ? 28.291 35.658 -13.029 1.00 59.06 97 TYR A CA 1
ATOM 763 C C . TYR A 1 97 ? 29.304 35.064 -14.027 1.00 59.06 97 TYR A C 1
ATOM 765 O O . TYR A 1 97 ? 30.506 34.998 -13.744 1.00 59.06 97 TYR A O 1
ATOM 773 N N . ARG A 1 98 ? 28.844 34.693 -15.233 1.00 56.75 98 ARG A N 1
ATOM 774 C CA . ARG A 1 98 ? 29.686 34.206 -16.342 1.00 56.75 98 ARG A CA 1
ATOM 775 C C . ARG A 1 98 ? 30.747 35.223 -16.774 1.00 56.75 98 ARG A C 1
ATOM 777 O O . ARG A 1 98 ? 31.809 34.827 -17.243 1.00 56.75 98 ARG A O 1
ATOM 784 N N . LYS A 1 99 ? 30.479 36.520 -16.598 1.00 54.72 99 LYS A N 1
ATOM 785 C CA . LYS A 1 99 ? 31.404 37.603 -16.961 1.00 54.72 99 LYS A CA 1
ATOM 786 C C . LYS A 1 99 ? 32.455 37.874 -15.880 1.00 54.72 99 LYS A C 1
ATOM 788 O O . LYS A 1 99 ? 33.534 38.354 -16.211 1.00 54.72 99 LYS A O 1
ATOM 793 N N . VAL A 1 100 ? 32.162 37.564 -14.612 1.00 54.06 100 VAL A N 1
ATOM 794 C CA . VAL A 1 100 ? 33.028 37.919 -13.464 1.00 54.06 100 VAL A CA 1
ATOM 795 C C . VAL A 1 100 ? 33.911 36.761 -12.983 1.00 54.06 100 VAL A C 1
ATOM 797 O O . VAL A 1 100 ? 34.945 36.987 -12.359 1.00 54.06 100 VAL A O 1
ATOM 800 N N . SER A 1 101 ? 33.538 35.512 -13.275 1.00 51.00 101 SER A N 1
ATOM 801 C CA . SER A 1 101 ? 34.288 34.329 -12.837 1.00 51.00 101 SER A CA 1
ATOM 802 C C . SER A 1 101 ? 35.658 34.207 -13.527 1.00 51.00 101 SER A C 1
ATOM 804 O O . SER A 1 101 ? 35.750 33.902 -14.718 1.00 51.00 101 SER A O 1
ATOM 806 N N . GLN A 1 102 ? 36.746 34.366 -12.760 1.00 52.59 102 GLN A N 1
ATOM 807 C CA . GLN A 1 102 ? 38.121 34.102 -13.221 1.00 52.59 102 GLN A CA 1
ATOM 808 C C . GLN A 1 102 ? 38.319 32.659 -13.718 1.00 52.59 102 GLN A C 1
ATOM 810 O O . GLN A 1 102 ? 39.103 32.434 -14.639 1.00 52.59 102 GLN A O 1
ATOM 815 N N . ILE A 1 103 ? 37.566 31.701 -13.165 1.00 51.72 103 ILE A N 1
ATOM 816 C CA . ILE A 1 103 ? 37.606 30.284 -13.555 1.00 51.72 103 ILE A CA 1
ATOM 817 C C . ILE A 1 103 ? 37.115 30.108 -15.004 1.00 51.72 103 ILE A C 1
ATOM 819 O O . ILE A 1 103 ? 37.697 29.340 -15.762 1.00 51.72 103 ILE A O 1
ATOM 823 N N . TYR A 1 104 ? 36.111 30.880 -15.436 1.00 51.94 104 TYR A N 1
ATOM 824 C CA . TYR A 1 104 ? 35.639 30.871 -16.830 1.00 51.94 104 TYR A CA 1
ATOM 825 C C . TYR A 1 104 ? 36.510 31.703 -17.779 1.00 51.94 104 TYR A C 1
ATOM 827 O O . TYR A 1 104 ? 36.579 31.408 -18.972 1.00 51.94 104 TYR A O 1
ATOM 835 N N . ARG A 1 105 ? 37.220 32.713 -17.259 1.00 49.00 105 ARG A N 1
ATOM 836 C CA . ARG A 1 105 ? 38.198 33.492 -18.034 1.00 49.00 105 ARG A CA 1
ATOM 837 C C . ARG A 1 105 ? 39.370 32.625 -18.512 1.00 49.00 105 ARG A C 1
ATOM 839 O O . ARG A 1 105 ? 39.894 32.870 -19.593 1.00 49.00 105 ARG A O 1
ATOM 846 N N . MET A 1 106 ? 39.738 31.598 -17.744 1.00 46.88 106 MET A N 1
ATOM 847 C CA . MET A 1 106 ? 40.756 30.609 -18.123 1.00 46.88 106 MET A CA 1
ATOM 848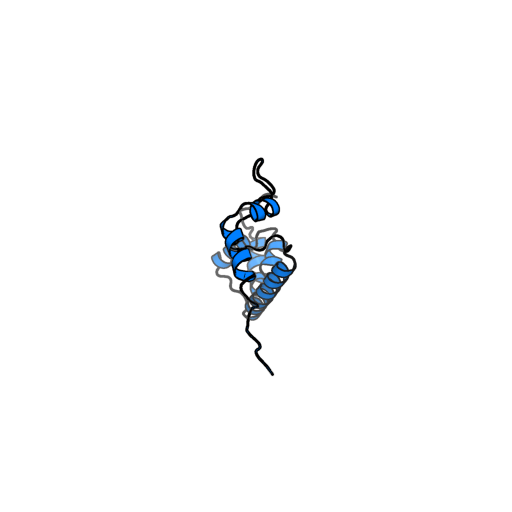 C C . MET A 1 106 ? 40.274 29.639 -19.216 1.00 46.88 106 MET A C 1
ATOM 850 O O . MET A 1 106 ? 41.030 29.356 -20.140 1.00 46.88 106 MET A O 1
ATOM 854 N N . ASP A 1 107 ? 39.013 29.190 -19.185 1.00 51.59 107 ASP A N 1
ATOM 855 C CA . ASP A 1 107 ? 38.474 28.252 -20.190 1.00 51.59 107 ASP A CA 1
ATOM 856 C C . ASP A 1 107 ? 38.339 28.889 -21.589 1.00 51.59 107 ASP A C 1
ATOM 858 O O . ASP A 1 107 ? 38.557 28.236 -22.609 1.00 51.59 107 ASP A O 1
ATOM 862 N N . LEU A 1 108 ? 38.051 30.195 -21.658 1.00 53.38 108 LEU A N 1
ATOM 863 C CA . LEU A 1 108 ? 38.009 30.936 -22.927 1.00 53.38 108 LEU A CA 1
ATOM 864 C C . LEU A 1 108 ? 39.403 31.119 -23.553 1.00 53.38 108 LEU A C 1
ATOM 866 O O . LEU A 1 108 ? 39.532 31.133 -24.775 1.00 53.38 108 LEU A O 1
ATOM 870 N N . LEU A 1 109 ? 40.440 31.246 -22.720 1.00 53.03 109 LEU A N 1
ATOM 871 C CA . LEU A 1 109 ? 41.826 31.370 -23.172 1.00 53.03 109 LEU A CA 1
ATOM 872 C C . LEU A 1 109 ? 42.367 30.034 -23.688 1.00 53.03 109 LEU A C 1
ATOM 874 O O . LEU A 1 109 ? 43.060 30.018 -24.699 1.00 53.03 109 LEU A O 1
ATOM 878 N N . LEU A 1 110 ? 41.991 28.917 -23.059 1.00 56.44 110 LEU A N 1
ATOM 879 C CA . LEU A 1 110 ? 42.413 27.573 -23.467 1.00 56.44 110 LEU A CA 1
ATOM 880 C C . LEU A 1 110 ? 41.790 27.120 -24.799 1.00 56.44 110 LEU A C 1
ATOM 882 O O . LEU A 1 110 ? 42.421 26.377 -25.547 1.00 56.44 110 LEU A O 1
ATOM 886 N N . ARG A 1 111 ? 40.588 27.601 -25.145 1.00 55.16 111 ARG A N 1
ATOM 887 C CA . ARG A 1 111 ? 39.921 27.268 -26.420 1.00 55.16 111 ARG A CA 1
ATOM 888 C C . ARG A 1 111 ? 40.483 28.007 -27.642 1.00 55.16 111 ARG A C 1
ATOM 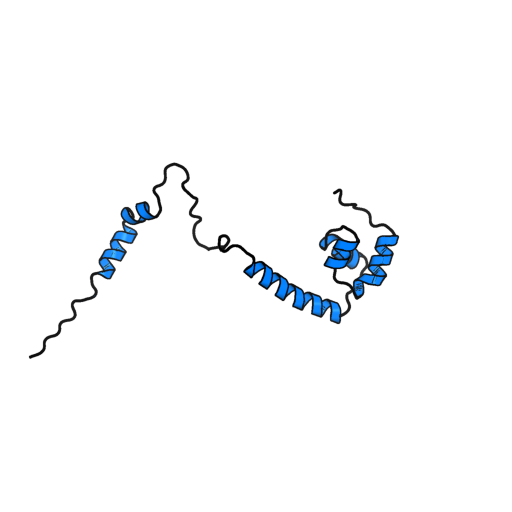890 O O . ARG A 1 111 ? 40.240 27.562 -28.758 1.00 55.16 111 ARG A O 1
ATOM 897 N N . ASN A 1 112 ? 41.255 29.081 -27.454 1.00 51.22 112 ASN A N 1
ATOM 898 C CA . ASN A 1 112 ? 41.868 29.849 -28.548 1.00 51.22 112 ASN A CA 1
ATOM 899 C C . ASN A 1 112 ? 43.314 29.434 -28.887 1.00 51.22 112 ASN A C 1
ATOM 901 O O . ASN A 1 112 ? 43.899 30.000 -29.806 1.00 51.22 112 ASN A O 1
ATOM 905 N N . VAL A 1 113 ? 43.899 28.440 -28.208 1.00 52.38 113 VAL A N 1
ATOM 906 C CA . VAL A 1 113 ? 45.293 27.997 -28.458 1.00 52.38 113 VAL A CA 1
ATOM 907 C C . VAL A 1 113 ? 45.369 26.798 -29.422 1.00 52.38 113 VAL A C 1
ATOM 909 O O . VAL A 1 113 ? 46.328 26.034 -29.418 1.00 52.38 113 VAL A O 1
ATOM 912 N N . GLY A 1 114 ? 44.338 26.605 -30.249 1.00 49.97 114 GLY A N 1
ATOM 913 C CA . GLY A 1 114 ? 44.113 25.368 -31.000 1.00 49.97 114 GLY A CA 1
ATOM 914 C C . GLY A 1 114 ? 44.214 25.438 -32.524 1.00 49.97 114 GLY A C 1
ATOM 915 O O . GLY A 1 114 ? 43.737 24.505 -33.157 1.00 49.97 114 GLY A O 1
ATOM 916 N N . THR A 1 115 ? 44.786 26.478 -33.144 1.00 48.56 115 THR A N 1
ATOM 917 C CA . THR A 1 115 ? 45.019 26.490 -34.608 1.00 48.56 115 THR A CA 1
ATOM 918 C C . THR A 1 115 ? 46.256 27.296 -35.008 1.00 48.56 115 THR A C 1
ATOM 920 O O . THR A 1 115 ? 46.146 28.337 -35.648 1.00 48.56 115 THR A O 1
ATOM 923 N N . THR A 1 116 ? 47.446 26.779 -34.702 1.00 50.69 116 THR A N 1
ATOM 924 C CA . THR A 1 116 ? 48.647 27.098 -35.492 1.00 50.69 116 THR A CA 1
ATOM 925 C C . THR A 1 116 ? 49.458 25.822 -35.693 1.00 50.69 116 THR A C 1
ATOM 927 O O . THR A 1 116 ? 50.531 25.644 -35.127 1.00 50.69 116 THR A O 1
ATOM 930 N N . ILE A 1 117 ? 48.918 24.883 -36.476 1.00 43.78 117 ILE A N 1
ATOM 931 C CA . ILE A 1 117 ? 49.730 23.804 -37.042 1.00 43.78 117 ILE A CA 1
ATOM 932 C C . ILE A 1 117 ? 50.300 24.334 -38.355 1.00 43.78 117 ILE A C 1
ATOM 934 O O . ILE A 1 117 ? 49.563 24.636 -39.293 1.00 43.78 117 ILE A O 1
ATOM 938 N N . HIS A 1 118 ? 51.625 24.470 -38.378 1.00 45.38 118 HIS A N 1
ATOM 939 C CA . HIS A 1 118 ? 52.437 24.709 -39.562 1.00 45.38 118 HIS A CA 1
ATOM 940 C C . HIS A 1 118 ? 51.994 23.825 -40.735 1.00 45.38 118 HIS A C 1
ATOM 942 O O . HIS A 1 118 ? 52.000 22.599 -40.631 1.00 45.38 118 HIS A O 1
ATOM 948 N N . ARG A 1 119 ? 51.724 24.439 -41.889 1.00 38.59 119 ARG A N 1
ATOM 949 C CA . ARG A 1 119 ? 51.821 23.756 -43.180 1.00 38.59 119 ARG A CA 1
ATOM 950 C C . ARG A 1 119 ? 52.878 24.469 -44.015 1.00 38.59 119 ARG A C 1
ATOM 952 O O . ARG A 1 119 ? 52.592 25.431 -44.714 1.00 38.59 119 ARG A O 1
ATOM 959 N N . SER A 1 120 ? 54.116 24.007 -43.864 1.00 42.97 120 SER A N 1
ATOM 960 C CA . SER A 1 120 ? 55.124 24.120 -44.916 1.00 42.97 120 SER A CA 1
ATOM 961 C C . SER A 1 120 ? 54.687 23.208 -46.061 1.00 42.97 120 SER A C 1
ATOM 963 O O . SER A 1 120 ? 54.431 22.027 -45.819 1.00 42.97 120 SER A O 1
ATOM 965 N N . ALA A 1 121 ? 54.560 23.752 -47.270 1.00 40.03 121 ALA A N 1
ATOM 966 C CA . ALA A 1 121 ? 54.612 22.985 -48.508 1.00 40.03 121 ALA A CA 1
ATOM 967 C C . ALA A 1 121 ? 54.890 23.917 -49.700 1.00 40.03 121 ALA A C 1
ATOM 969 O O . ALA A 1 121 ? 54.045 24.753 -50.012 1.00 40.03 121 ALA A O 1
ATOM 970 N N . ALA A 1 122 ? 56.039 23.645 -50.334 1.00 40.09 122 ALA A N 1
ATOM 971 C CA . ALA A 1 122 ? 56.492 23.972 -51.693 1.00 40.09 122 ALA A CA 1
ATOM 972 C C . ALA A 1 122 ? 56.771 25.441 -52.046 1.00 40.09 122 ALA A C 1
ATOM 974 O O . ALA A 1 122 ? 55.817 26.220 -52.244 1.00 40.09 122 ALA A O 1
#

Secondary structure (DSSP, 8-state):
-----SPPHHHHHHHHHHTTTS-HHHHHHHHTS-HHHHHHHHHHTT----HHHHHHHHHHHHHHHHHHHHSS-GGG---SS----S--TTPPPHHHHHHH-HHHHHHHHHTTS---------

pLDDT: mean 70.64, std 19.4, range [38.59, 93.75]

Radius of gyration: 29.92 Å; chains: 1; bounding box: 76×57×65 Å